Protein AF-A0A250JQA2-F1 (afdb_monomer_lite)

Radius of gyration: 19.18 Å; chains: 1; bounding box: 39×29×71 Å

Structure (mmCIF, N/CA/C/O backbone):
data_AF-A0A250JQA2-F1
#
_entry.id   AF-A0A250JQA2-F1
#
loop_
_atom_site.group_PDB
_atom_site.id
_atom_site.type_symbol
_atom_site.label_atom_id
_atom_site.label_alt_id
_atom_site.label_comp_id
_atom_site.label_asym_id
_atom_site.label_entity_id
_atom_site.label_seq_id
_atom_site.pdbx_PDB_ins_code
_atom_site.Cartn_x
_atom_site.Cartn_y
_atom_site.Cartn_z
_atom_site.occupancy
_atom_site.B_iso_or_equiv
_atom_site.auth_seq_id
_atom_site.auth_comp_id
_atom_site.auth_asym_id
_atom_site.auth_atom_id
_atom_site.pdbx_PDB_model_num
ATOM 1 N N . MET A 1 1 ? 18.917 16.483 -52.136 1.00 40.22 1 MET A N 1
ATOM 2 C CA . MET A 1 1 ? 17.737 15.922 -51.444 1.00 40.22 1 MET A CA 1
ATOM 3 C C . MET A 1 1 ? 18.147 15.737 -49.998 1.00 40.22 1 MET A C 1
ATOM 5 O O . MET A 1 1 ? 18.769 14.735 -49.673 1.00 40.22 1 MET A O 1
ATOM 9 N N . ASP A 1 2 ? 17.892 16.756 -49.184 1.00 48.59 2 ASP A N 1
ATOM 10 C CA . ASP A 1 2 ? 18.216 16.786 -47.759 1.00 48.59 2 ASP A CA 1
ATOM 11 C C . ASP A 1 2 ? 17.040 16.229 -46.960 1.00 48.59 2 ASP A C 1
ATOM 13 O O . ASP A 1 2 ? 15.916 16.722 -47.054 1.00 48.59 2 ASP A O 1
ATOM 17 N N . VAL A 1 3 ? 17.297 15.174 -46.193 1.00 54.88 3 VAL A N 1
ATOM 18 C CA . VAL A 1 3 ? 16.362 14.662 -45.189 1.00 54.88 3 VAL A CA 1
ATOM 19 C C . VAL A 1 3 ? 16.421 15.573 -43.959 1.00 54.88 3 VAL A C 1
ATOM 21 O O . VAL A 1 3 ? 17.505 15.757 -43.403 1.00 54.88 3 VAL A O 1
ATOM 24 N N . PRO A 1 4 ? 15.299 16.149 -43.494 1.00 43.06 4 PRO A N 1
ATOM 25 C CA . PRO A 1 4 ? 15.321 17.004 -42.317 1.00 43.06 4 PRO A CA 1
ATOM 26 C C . PRO A 1 4 ? 15.578 16.168 -41.056 1.00 43.06 4 PRO A C 1
ATOM 28 O O . PRO A 1 4 ? 14.830 15.246 -40.725 1.00 43.06 4 PRO A O 1
ATOM 31 N N . PHE A 1 5 ? 16.639 16.519 -40.326 1.00 58.09 5 PHE A N 1
ATOM 32 C CA . PHE A 1 5 ? 16.838 16.117 -38.937 1.00 58.09 5 PHE A CA 1
ATOM 33 C C . PHE A 1 5 ? 15.807 16.860 -38.087 1.00 58.09 5 PHE A C 1
ATOM 35 O O . PHE A 1 5 ? 15.975 18.039 -37.785 1.00 58.09 5 PHE A O 1
ATOM 42 N N . PHE A 1 6 ? 14.719 16.184 -37.727 1.00 48.81 6 PHE A N 1
ATOM 43 C CA . PHE A 1 6 ? 13.776 16.709 -36.749 1.00 48.81 6 PHE A CA 1
ATOM 44 C C . PHE A 1 6 ? 14.446 16.692 -35.366 1.00 48.81 6 PHE A C 1
ATOM 46 O O . PHE A 1 6 ? 14.735 15.605 -34.846 1.00 48.81 6 PHE A O 1
ATOM 53 N N . PRO A 1 7 ? 14.708 17.856 -34.743 1.00 47.44 7 PRO A N 1
ATOM 54 C CA . PRO A 1 7 ? 15.179 17.882 -33.373 1.00 47.44 7 PRO A CA 1
ATOM 55 C C . PRO A 1 7 ? 14.085 17.281 -32.494 1.00 47.44 7 PRO A C 1
ATOM 57 O O . PRO A 1 7 ? 12.905 17.578 -32.664 1.00 47.44 7 PRO A O 1
ATOM 60 N N . ARG A 1 8 ? 14.480 16.398 -31.571 1.00 52.84 8 ARG A N 1
ATOM 61 C CA . ARG A 1 8 ? 13.594 1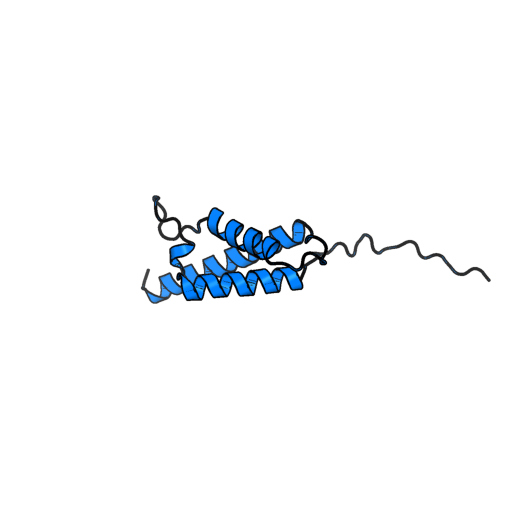5.742 -30.603 1.00 52.84 8 ARG A CA 1
ATOM 62 C C . ARG A 1 8 ? 12.772 16.780 -29.819 1.00 52.84 8 ARG A C 1
ATOM 64 O O . ARG A 1 8 ? 13.103 17.105 -28.683 1.00 52.84 8 ARG A O 1
ATOM 71 N N . GLU A 1 9 ? 11.597 17.128 -30.327 1.00 45.41 9 GLU A N 1
ATOM 72 C CA . GLU A 1 9 ? 10.457 17.685 -29.579 1.00 45.41 9 GLU A CA 1
ATOM 73 C C . GLU A 1 9 ? 9.870 16.665 -28.571 1.00 45.41 9 GLU A C 1
ATOM 75 O O . GLU A 1 9 ? 8.734 16.765 -28.119 1.00 45.41 9 GLU A O 1
ATOM 80 N N . ASN A 1 10 ? 10.649 15.655 -28.172 1.00 46.66 10 ASN A N 1
ATOM 81 C CA . 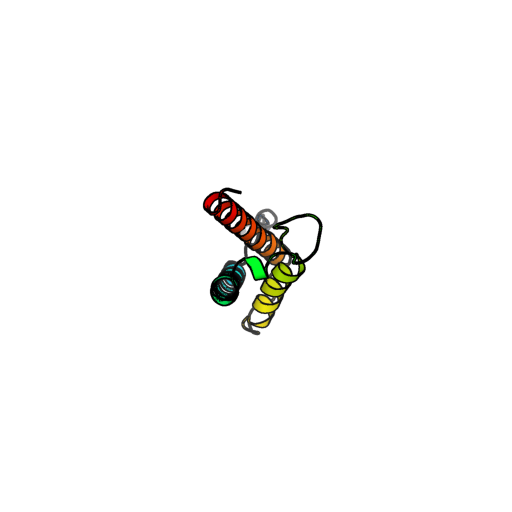ASN A 1 10 ? 10.281 14.674 -27.155 1.00 46.66 10 ASN A CA 1
ATOM 82 C C . ASN A 1 10 ? 10.567 15.153 -25.724 1.00 46.66 10 ASN A C 1
ATOM 84 O O . ASN A 1 10 ? 10.198 14.458 -24.781 1.00 46.66 10 ASN A O 1
ATOM 88 N N . ALA A 1 11 ? 11.181 16.326 -25.535 1.00 50.34 11 ALA A N 1
ATOM 89 C CA . ALA A 1 11 ? 11.429 16.883 -24.204 1.00 50.34 11 ALA A CA 1
ATOM 90 C C . ALA A 1 11 ? 10.129 17.250 -23.452 1.00 50.34 11 ALA A C 1
ATOM 92 O O . ALA A 1 11 ? 10.113 17.237 -22.227 1.00 50.34 11 ALA A O 1
ATOM 93 N N . SER A 1 12 ? 9.009 17.464 -24.156 1.00 45.47 12 SER A N 1
ATOM 94 C CA . SER A 1 12 ? 7.693 17.703 -23.534 1.00 45.47 12 SER A CA 1
ATOM 95 C C . SER A 1 12 ? 6.814 16.450 -23.395 1.00 45.47 12 SER A C 1
ATOM 97 O O . SER A 1 12 ? 5.732 16.532 -22.822 1.00 45.47 12 SER A O 1
ATOM 99 N N . ARG A 1 13 ? 7.286 15.254 -23.794 1.00 48.53 13 ARG A N 1
ATOM 100 C CA . ARG A 1 13 ? 6.656 13.960 -23.425 1.00 48.53 13 ARG A CA 1
ATOM 101 C C . ARG A 1 13 ? 7.081 13.478 -22.025 1.00 48.53 13 ARG A C 1
ATOM 103 O O . ARG A 1 13 ? 6.963 12.306 -21.694 1.00 48.53 13 ARG A O 1
ATOM 110 N N . MET A 1 14 ? 7.558 14.413 -21.201 1.00 40.06 14 MET A N 1
ATOM 111 C CA . MET A 1 14 ? 7.842 14.308 -19.764 1.00 40.06 14 MET A CA 1
ATOM 112 C C . MET A 1 14 ? 6.572 14.321 -18.883 1.00 40.06 14 MET A C 1
ATOM 114 O O . MET A 1 14 ? 6.675 14.516 -17.669 1.00 40.06 14 MET A O 1
ATOM 118 N N . ALA A 1 15 ? 5.386 14.120 -19.466 1.00 42.88 15 ALA A N 1
ATOM 119 C CA . ALA A 1 15 ? 4.161 13.842 -18.727 1.00 42.88 15 ALA A CA 1
ATOM 120 C C . ALA A 1 15 ? 4.253 12.430 -18.119 1.00 42.88 15 ALA A C 1
ATOM 122 O O . ALA A 1 15 ? 4.066 11.430 -18.801 1.00 42.88 15 ALA A O 1
ATOM 123 N N . ASP A 1 16 ? 4.617 12.385 -16.838 1.00 54.94 16 ASP A N 1
ATOM 124 C CA . ASP A 1 16 ? 4.377 11.290 -15.895 1.00 54.94 16 ASP A CA 1
ATOM 125 C C . ASP A 1 16 ? 4.780 9.881 -16.359 1.00 54.94 16 ASP A C 1
ATOM 127 O O . ASP A 1 16 ? 3.948 9.049 -16.713 1.00 54.94 16 ASP A O 1
ATOM 131 N N . ILE A 1 17 ? 6.077 9.566 -16.272 1.00 61.38 17 ILE A N 1
ATOM 132 C CA . ILE A 1 17 ? 6.566 8.183 -16.383 1.00 61.38 17 ILE A CA 1
ATOM 133 C C . ILE A 1 17 ? 5.973 7.366 -15.224 1.00 61.38 17 ILE A C 1
ATOM 135 O O . ILE A 1 17 ? 6.519 7.333 -14.118 1.00 61.38 17 ILE A O 1
ATOM 139 N N . ILE A 1 18 ? 4.839 6.716 -15.472 1.00 65.44 18 ILE A N 1
ATOM 140 C CA . ILE A 1 18 ? 4.298 5.670 -14.610 1.00 65.44 18 ILE A CA 1
ATOM 141 C C . ILE A 1 18 ? 4.976 4.367 -15.036 1.00 65.44 18 ILE A C 1
ATOM 143 O O . ILE A 1 18 ? 4.674 3.812 -16.090 1.00 65.44 18 ILE A O 1
ATOM 147 N N . ASP A 1 19 ? 5.904 3.874 -14.216 1.00 82.25 19 ASP A N 1
ATOM 148 C CA . ASP A 1 19 ? 6.443 2.516 -14.354 1.00 82.25 19 ASP A CA 1
ATOM 149 C C . ASP A 1 19 ? 5.333 1.519 -13.977 1.00 82.25 19 ASP A C 1
ATOM 151 O O . ASP A 1 19 ? 5.117 1.208 -12.803 1.00 82.25 19 ASP A O 1
ATOM 155 N N . LEU A 1 20 ? 4.564 1.084 -14.982 1.00 86.19 20 LEU A N 1
ATOM 156 C CA . LEU A 1 20 ? 3.402 0.207 -14.801 1.00 86.19 20 LEU A CA 1
ATOM 157 C C . LEU A 1 20 ? 3.787 -1.150 -14.204 1.00 86.19 20 LEU A C 1
ATOM 159 O O . LEU A 1 20 ? 3.009 -1.713 -13.433 1.00 86.19 20 LEU A O 1
ATOM 163 N N . THR A 1 21 ? 4.986 -1.647 -14.514 1.00 88.62 21 THR A N 1
ATOM 164 C CA . THR A 1 21 ? 5.515 -2.890 -13.943 1.00 88.62 21 THR A CA 1
ATOM 165 C C . THR A 1 21 ? 5.738 -2.721 -12.448 1.00 88.62 21 THR A C 1
ATOM 167 O O . THR A 1 21 ? 5.199 -3.485 -11.650 1.00 88.62 21 THR A O 1
ATOM 170 N N . PHE A 1 22 ? 6.445 -1.661 -12.049 1.00 90.69 22 PHE A N 1
ATOM 171 C CA . PHE A 1 22 ? 6.677 -1.383 -10.636 1.00 90.69 22 PHE A CA 1
ATOM 172 C C . PHE A 1 22 ? 5.367 -1.135 -9.874 1.00 90.69 22 PHE A C 1
ATOM 174 O O . PHE A 1 22 ? 5.184 -1.634 -8.763 1.00 90.69 22 PHE A O 1
ATOM 181 N N . LEU A 1 23 ? 4.414 -0.427 -10.485 1.00 91.56 23 LEU A N 1
ATOM 182 C CA . LEU A 1 23 ? 3.088 -0.223 -9.906 1.00 91.56 23 LEU A CA 1
ATOM 183 C C . LEU A 1 23 ? 2.343 -1.550 -9.689 1.00 91.56 23 LEU A C 1
ATOM 185 O O . LEU A 1 23 ? 1.695 -1.725 -8.653 1.00 91.56 23 LEU A O 1
ATOM 189 N N . ALA A 1 24 ? 2.423 -2.485 -10.638 1.00 91.50 24 ALA A N 1
ATOM 190 C CA . ALA A 1 24 ? 1.816 -3.807 -10.507 1.00 91.50 24 ALA A CA 1
ATOM 191 C C . ALA A 1 24 ? 2.444 -4.609 -9.355 1.00 91.50 24 ALA A C 1
ATOM 193 O O . ALA A 1 24 ? 1.711 -5.174 -8.537 1.00 91.50 24 ALA A O 1
ATOM 194 N N . ASP A 1 25 ? 3.774 -4.588 -9.232 1.00 93.06 25 ASP A N 1
ATOM 195 C CA . ASP A 1 25 ? 4.503 -5.251 -8.144 1.00 93.06 25 ASP A CA 1
ATOM 196 C C . ASP A 1 25 ? 4.109 -4.686 -6.775 1.00 93.06 25 ASP A C 1
ATOM 198 O O . ASP A 1 25 ? 3.766 -5.435 -5.852 1.00 93.06 25 ASP A O 1
ATOM 202 N N . VAL A 1 26 ? 4.074 -3.354 -6.658 1.00 95.38 26 VAL A N 1
ATOM 203 C CA . VAL A 1 26 ? 3.632 -2.653 -5.447 1.00 95.38 26 VAL A CA 1
ATOM 204 C C . VAL A 1 26 ? 2.198 -3.038 -5.095 1.00 95.38 26 VAL A C 1
ATOM 206 O O . VAL A 1 26 ? 1.933 -3.393 -3.948 1.00 95.38 26 VAL A O 1
ATOM 209 N N . ARG A 1 27 ? 1.270 -3.024 -6.062 1.00 94.62 27 ARG A N 1
ATOM 210 C CA . ARG A 1 27 ? -0.139 -3.394 -5.837 1.00 94.62 27 ARG A CA 1
ATOM 211 C C . ARG A 1 27 ? -0.286 -4.841 -5.379 1.00 94.62 27 ARG A C 1
ATOM 213 O O . ARG A 1 27 ? -1.050 -5.106 -4.451 1.00 94.62 27 ARG A O 1
ATOM 220 N N . ARG A 1 28 ? 0.447 -5.771 -5.995 1.00 94.50 28 ARG A N 1
ATOM 221 C CA . ARG A 1 28 ? 0.422 -7.194 -5.634 1.00 94.50 28 ARG A CA 1
ATOM 222 C C . ARG A 1 28 ? 0.916 -7.407 -4.207 1.00 94.50 28 ARG A C 1
ATOM 224 O O . ARG A 1 28 ? 0.257 -8.094 -3.427 1.00 94.50 28 ARG A O 1
ATOM 231 N N . LEU A 1 29 ? 2.052 -6.805 -3.860 1.00 95.06 29 LEU A N 1
ATOM 232 C CA . LEU A 1 29 ? 2.620 -6.900 -2.519 1.00 95.06 29 LEU A CA 1
ATOM 233 C C . LEU A 1 29 ? 1.705 -6.254 -1.473 1.00 95.06 29 LEU A C 1
ATOM 235 O O . LEU A 1 29 ? 1.434 -6.854 -0.435 1.00 95.06 29 LEU A O 1
ATOM 239 N N . TYR A 1 30 ? 1.217 -5.049 -1.760 1.00 96.12 30 TYR A N 1
ATOM 240 C CA . TYR A 1 30 ? 0.293 -4.319 -0.902 1.00 96.12 30 TYR A CA 1
ATOM 241 C C . TYR A 1 30 ? -0.959 -5.143 -0.597 1.00 96.12 30 TYR A C 1
ATOM 243 O O . TYR A 1 30 ? -1.290 -5.343 0.571 1.00 96.12 30 TYR A O 1
ATOM 251 N N . LYS A 1 31 ? -1.608 -5.686 -1.636 1.00 95.69 31 LYS A N 1
ATOM 252 C CA . LYS A 1 31 ? -2.789 -6.539 -1.485 1.00 95.69 31 LYS A CA 1
ATOM 253 C C . LYS A 1 31 ? -2.484 -7.758 -0.619 1.00 95.69 31 LYS A C 1
ATOM 255 O O . LYS A 1 31 ? -3.199 -8.009 0.341 1.00 95.69 31 LYS A O 1
ATOM 260 N N . LYS A 1 32 ? -1.373 -8.452 -0.885 1.00 95.75 32 LYS A N 1
ATOM 261 C CA . LYS A 1 32 ? -0.949 -9.607 -0.082 1.00 95.75 32 LYS A CA 1
ATOM 262 C C . LYS A 1 32 ? -0.785 -9.252 1.400 1.00 95.75 32 LYS A C 1
ATOM 264 O O . LYS A 1 32 ? -1.202 -10.023 2.254 1.00 95.75 32 LYS A O 1
ATOM 269 N N . LEU A 1 33 ? -0.192 -8.100 1.716 1.00 95.69 33 LEU A N 1
ATOM 270 C CA . LEU A 1 33 ? -0.022 -7.659 3.104 1.00 95.69 33 LEU A CA 1
ATOM 271 C C . LEU A 1 33 ? -1.353 -7.308 3.771 1.00 95.69 33 LEU A C 1
ATOM 273 O O . LEU A 1 33 ? -1.545 -7.666 4.931 1.00 95.69 33 LEU A O 1
ATOM 277 N N . ILE A 1 34 ? -2.264 -6.652 3.049 1.00 95.06 34 ILE A N 1
ATOM 278 C CA . ILE A 1 34 ? -3.624 -6.383 3.531 1.00 95.06 34 ILE A CA 1
ATOM 279 C C . ILE A 1 34 ? -4.353 -7.694 3.832 1.00 95.06 34 ILE A C 1
ATOM 281 O O . ILE A 1 34 ? -4.884 -7.843 4.927 1.00 95.06 34 ILE A O 1
ATOM 285 N N . ASP A 1 35 ? -4.317 -8.657 2.913 1.00 94.88 35 ASP A N 1
ATOM 286 C CA . ASP A 1 35 ? -5.012 -9.938 3.067 1.00 94.88 35 ASP A CA 1
ATOM 287 C C . ASP A 1 35 ? -4.430 -10.766 4.233 1.00 94.88 35 ASP A C 1
ATOM 289 O O . ASP A 1 35 ? -5.160 -11.457 4.936 1.00 94.88 35 ASP A O 1
ATOM 293 N N . GLN A 1 36 ? -3.116 -10.681 4.476 1.00 95.69 36 GLN A N 1
ATOM 294 C CA . GLN A 1 36 ? -2.435 -11.462 5.517 1.00 95.69 36 GLN A CA 1
ATOM 295 C C . GLN A 1 36 ? -2.461 -10.833 6.913 1.00 95.69 36 GLN A C 1
ATOM 297 O O . GLN A 1 36 ? -2.428 -11.553 7.910 1.00 95.69 36 GLN A O 1
ATOM 302 N N . ARG A 1 37 ? -2.396 -9.502 7.008 1.00 94.12 37 ARG A N 1
ATOM 303 C CA . ARG A 1 37 ? -2.204 -8.782 8.281 1.00 94.12 37 ARG A CA 1
ATOM 304 C C . ARG A 1 37 ? -3.382 -7.886 8.649 1.00 94.12 37 ARG A C 1
ATOM 306 O O . ARG A 1 37 ? -3.429 -7.396 9.774 1.00 94.12 37 ARG A O 1
ATOM 313 N N . GLY A 1 38 ? -4.308 -7.670 7.721 1.00 92.31 38 GLY A N 1
ATOM 314 C CA . GLY A 1 38 ? -5.418 -6.747 7.882 1.00 92.31 38 GLY A CA 1
ATOM 315 C C . GLY A 1 38 ? -5.009 -5.278 7.761 1.00 92.31 38 GLY A C 1
ATOM 316 O O . GLY A 1 38 ? -3.835 -4.912 7.659 1.00 92.31 38 GLY A O 1
ATOM 317 N N . LEU A 1 39 ? -6.021 -4.412 7.785 1.00 91.38 39 LEU A N 1
ATOM 318 C CA . LEU A 1 39 ? -5.853 -2.967 7.638 1.00 91.38 39 LEU A CA 1
ATOM 319 C C . LEU A 1 39 ? -5.139 -2.323 8.835 1.00 91.38 39 LEU A C 1
ATOM 321 O O . LEU A 1 39 ? -4.348 -1.401 8.648 1.00 91.38 39 LEU A O 1
ATOM 325 N N . SER A 1 40 ? -5.363 -2.837 10.048 1.00 90.44 40 SER A N 1
ATOM 326 C CA . SER A 1 40 ? -4.761 -2.328 11.290 1.00 90.44 40 SER A CA 1
ATOM 327 C C . SER A 1 40 ? -3.232 -2.386 11.293 1.00 90.44 40 SER A C 1
ATOM 329 O O . SER A 1 40 ? -2.594 -1.582 11.966 1.00 90.44 40 SER A O 1
ATOM 331 N N . TYR A 1 41 ? -2.625 -3.270 10.495 1.00 93.06 41 TYR A N 1
ATOM 332 C CA . TYR A 1 41 ? -1.172 -3.331 10.313 1.00 93.06 41 TYR A CA 1
ATOM 333 C C . TYR A 1 41 ? -0.571 -2.047 9.720 1.00 93.06 41 TYR A C 1
ATOM 335 O O . TYR A 1 41 ? 0.606 -1.763 9.941 1.00 93.06 41 TYR A O 1
ATOM 343 N N . PHE A 1 42 ? -1.367 -1.287 8.963 1.00 94.06 42 PHE A N 1
ATOM 344 C CA . PHE A 1 42 ? -0.962 -0.033 8.329 1.00 94.06 42 PHE A CA 1
ATOM 345 C C . PHE A 1 42 ? -1.330 1.207 9.150 1.00 94.06 42 PHE A C 1
ATOM 347 O O . PHE A 1 42 ? -1.100 2.323 8.685 1.00 94.06 42 PHE A O 1
ATOM 354 N N . LEU A 1 43 ? -1.913 1.036 10.337 1.00 91.25 43 LEU A N 1
ATOM 355 C CA . LEU A 1 43 ? -2.331 2.134 11.200 1.00 91.25 43 LEU A CA 1
ATOM 356 C C . LEU A 1 43 ? -1.324 2.348 12.328 1.00 91.25 43 LEU A C 1
ATOM 358 O O . LEU A 1 43 ? -0.736 1.401 12.849 1.00 91.25 43 LEU A O 1
ATOM 362 N N . GLN A 1 44 ? -1.160 3.605 12.730 1.00 89.12 44 GLN A N 1
ATOM 363 C CA . GLN A 1 44 ? -0.452 3.952 13.951 1.00 89.12 44 GLN A CA 1
ATOM 364 C C . GLN A 1 44 ? -1.194 3.344 15.142 1.00 89.12 44 GLN A C 1
ATOM 366 O O . GLN A 1 44 ? -2.398 3.539 15.302 1.00 89.12 44 GLN A O 1
ATOM 371 N N . LYS A 1 45 ? -0.464 2.586 15.963 1.00 77.25 45 LYS A N 1
ATOM 372 C CA . LYS A 1 45 ? -1.007 1.939 17.165 1.00 77.25 45 LYS A CA 1
ATOM 373 C C . LYS A 1 45 ? -1.151 2.900 18.342 1.00 77.25 45 LYS A C 1
ATOM 375 O O . LYS A 1 45 ? -1.959 2.657 19.228 1.00 77.25 45 LYS A O 1
ATOM 380 N N . GLU A 1 46 ? -0.357 3.964 18.343 1.00 70.12 46 GLU A N 1
ATOM 381 C CA . GLU A 1 46 ? -0.245 4.917 19.439 1.00 70.12 46 GLU A CA 1
ATOM 382 C C . GLU A 1 46 ? -0.408 6.337 18.902 1.00 70.12 46 GLU A C 1
ATOM 384 O O . GLU A 1 46 ? 0.124 6.683 17.843 1.00 70.12 46 GLU A O 1
ATOM 389 N N . GLY A 1 47 ? -1.152 7.159 19.638 1.00 65.75 47 GLY A N 1
ATOM 390 C CA . GLY A 1 47 ? -1.350 8.569 19.332 1.00 65.75 47 GLY A CA 1
ATOM 391 C C . GLY A 1 47 ? -2.804 9.021 19.485 1.00 65.75 47 GLY A C 1
ATOM 392 O O . GLY A 1 47 ? -3.719 8.203 19.53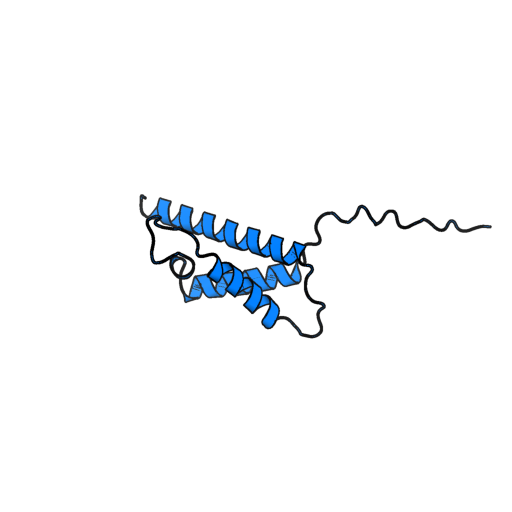7 1.00 65.75 47 GLY A O 1
ATOM 393 N N . PRO A 1 48 ? -3.040 10.343 19.527 1.00 65.88 48 PRO A N 1
ATOM 394 C CA . PRO A 1 48 ? -4.369 10.914 19.749 1.00 65.88 48 PRO A CA 1
ATOM 395 C C . PRO A 1 48 ? -5.315 10.760 18.547 1.00 65.88 48 PRO A C 1
ATOM 397 O O . PRO A 1 48 ? -6.494 11.085 18.647 1.00 65.88 48 PRO A O 1
ATOM 400 N N . ARG A 1 49 ? -4.812 10.310 17.388 1.00 66.81 49 ARG A N 1
ATOM 401 C CA . ARG A 1 49 ? -5.592 10.155 16.155 1.00 66.81 49 ARG A CA 1
ATOM 402 C C . ARG A 1 49 ? -5.830 8.681 15.872 1.00 66.81 49 ARG A C 1
ATOM 404 O O . ARG A 1 49 ? -4.952 7.995 15.348 1.00 66.81 49 ARG A O 1
ATOM 411 N N . LEU A 1 50 ? -7.042 8.227 16.170 1.00 67.25 50 LEU A N 1
ATOM 412 C CA . LEU A 1 50 ? -7.541 6.939 15.704 1.00 67.25 50 LEU A CA 1
ATOM 413 C C . LEU A 1 50 ? -7.469 6.923 14.164 1.00 67.25 50 LEU A C 1
ATOM 415 O O . LEU A 1 50 ? -7.821 7.905 13.512 1.00 67.25 50 LEU A O 1
ATOM 419 N N . PHE A 1 51 ? -6.973 5.8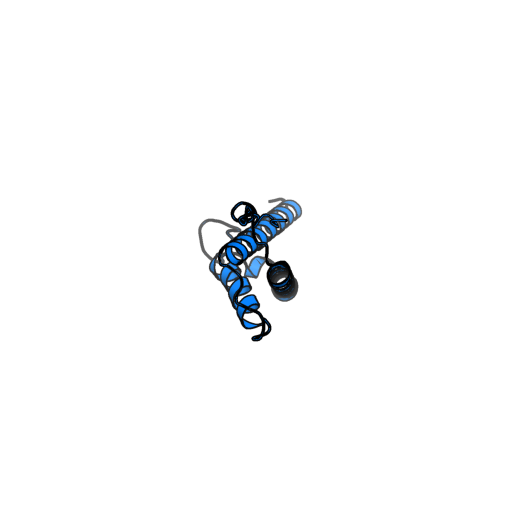28 13.582 1.00 76.31 51 PHE A N 1
ATOM 420 C CA . PHE A 1 51 ? -6.921 5.592 12.128 1.00 76.31 51 PHE A CA 1
ATOM 421 C C . PHE A 1 51 ? -5.885 6.377 11.308 1.00 76.31 51 PHE A C 1
ATOM 423 O O . PHE A 1 51 ? -5.977 6.445 10.078 1.00 76.31 51 PHE A O 1
ATOM 430 N N . HIS A 1 52 ? -4.845 6.920 11.940 1.00 87.56 52 HIS A N 1
ATOM 431 C CA . HIS A 1 52 ? -3.750 7.520 11.183 1.00 87.56 52 HIS A CA 1
ATOM 432 C C . HIS A 1 52 ? -2.901 6.442 10.491 1.00 87.56 52 HIS A C 1
ATOM 434 O O . HIS A 1 52 ? -2.419 5.513 11.132 1.00 87.56 52 HIS A O 1
ATOM 440 N N . ILE A 1 53 ? -2.698 6.565 9.177 1.00 90.81 53 ILE A N 1
ATOM 441 C CA . ILE A 1 53 ? -1.828 5.657 8.416 1.00 90.81 53 ILE A CA 1
ATOM 442 C C . ILE A 1 53 ? -0.377 5.845 8.854 1.00 90.81 53 ILE A C 1
ATOM 444 O O . ILE A 1 53 ? 0.129 6.965 8.862 1.00 90.81 53 ILE A O 1
ATOM 448 N N . GLU A 1 54 ? 0.309 4.744 9.146 1.00 92.50 54 GLU A N 1
ATOM 449 C CA . GLU A 1 54 ? 1.720 4.743 9.506 1.00 92.50 54 GLU A CA 1
ATOM 450 C C . GLU A 1 54 ? 2.601 4.904 8.246 1.00 92.50 54 GLU A C 1
ATOM 452 O O . GLU A 1 54 ? 2.668 3.987 7.417 1.00 92.50 54 GLU A O 1
ATOM 457 N N . PRO A 1 55 ? 3.323 6.033 8.072 1.00 92.25 55 PRO A N 1
ATOM 458 C CA . PRO A 1 55 ? 4.097 6.277 6.851 1.00 92.25 55 PRO A CA 1
ATOM 459 C C . PRO A 1 55 ? 5.195 5.232 6.621 1.00 92.25 55 PRO A C 1
ATOM 461 O O . PRO A 1 55 ? 5.435 4.823 5.487 1.00 92.25 55 PRO A O 1
ATOM 464 N N . SER A 1 56 ? 5.813 4.742 7.700 1.00 93.88 56 SER A N 1
ATOM 465 C CA . SER A 1 56 ? 6.869 3.721 7.657 1.00 93.88 56 SER A CA 1
ATOM 466 C C . SER A 1 56 ? 6.401 2.424 6.977 1.00 93.88 56 SER A C 1
ATOM 468 O O . SER A 1 56 ? 7.180 1.768 6.283 1.00 93.88 56 SER A O 1
ATOM 470 N N . LYS A 1 57 ? 5.116 2.067 7.124 1.00 94.50 57 LYS A N 1
ATOM 471 C CA . LYS A 1 57 ? 4.519 0.865 6.529 1.00 94.50 57 LYS A CA 1
ATOM 472 C C . LYS A 1 57 ? 4.303 1.028 5.037 1.00 94.50 57 LYS A C 1
ATOM 474 O O . LYS A 1 57 ? 4.525 0.075 4.297 1.00 94.50 57 LYS A O 1
ATOM 479 N N . VAL A 1 58 ? 3.933 2.227 4.589 1.00 95.12 58 VAL A N 1
ATOM 480 C CA . VAL A 1 58 ? 3.849 2.546 3.157 1.00 95.12 58 VAL A CA 1
ATOM 481 C C . VAL A 1 58 ? 5.236 2.443 2.521 1.00 95.12 58 VAL A C 1
ATOM 483 O O . VAL A 1 58 ? 5.400 1.740 1.526 1.00 95.12 58 VAL A O 1
ATOM 486 N N . GLU A 1 59 ? 6.258 3.033 3.146 1.00 95.88 59 GLU A N 1
ATOM 487 C CA . GLU A 1 59 ? 7.644 2.924 2.671 1.00 95.88 59 GLU A CA 1
ATOM 488 C C . GLU A 1 59 ? 8.148 1.479 2.645 1.00 95.88 59 GLU A C 1
ATOM 490 O O . GLU A 1 59 ? 8.862 1.078 1.724 1.00 95.88 59 GLU A O 1
ATOM 495 N N . LEU A 1 60 ? 7.760 0.666 3.631 1.00 95.50 60 LEU A N 1
ATOM 496 C CA . LEU A 1 60 ? 8.108 -0.751 3.676 1.00 95.50 60 LEU A CA 1
ATOM 497 C C . LEU A 1 60 ? 7.579 -1.500 2.451 1.00 95.50 60 LEU A C 1
ATOM 499 O O . LEU A 1 60 ? 8.319 -2.313 1.890 1.00 95.50 60 LEU A O 1
ATOM 503 N N . VAL A 1 61 ? 6.348 -1.216 2.007 1.00 96.06 61 VAL A N 1
ATOM 504 C CA . VAL A 1 61 ? 5.788 -1.808 0.781 1.00 96.06 61 VAL A CA 1
ATOM 505 C C . VAL A 1 61 ? 6.658 -1.441 -0.417 1.00 96.06 61 VAL A C 1
ATOM 507 O O . VAL A 1 61 ? 7.108 -2.330 -1.136 1.00 96.06 61 VAL A O 1
ATOM 510 N N . LEU A 1 62 ? 6.953 -0.152 -0.602 1.00 95.62 62 LEU A N 1
ATOM 511 C CA . LEU A 1 62 ? 7.732 0.325 -1.749 1.00 95.62 62 LEU A CA 1
ATOM 512 C C . LEU A 1 62 ? 9.139 -0.278 -1.769 1.00 95.62 62 LEU A C 1
ATOM 514 O O . LEU A 1 62 ? 9.580 -0.799 -2.790 1.00 95.62 62 LEU A O 1
ATOM 518 N N . ARG A 1 63 ? 9.834 -0.276 -0.627 1.00 95.12 63 ARG A N 1
ATOM 519 C CA . ARG A 1 63 ? 11.187 -0.840 -0.506 1.00 95.12 63 ARG A CA 1
ATOM 520 C C . ARG A 1 63 ? 11.213 -2.344 -0.737 1.00 95.12 63 ARG A C 1
ATOM 522 O O . ARG A 1 63 ? 12.153 -2.849 -1.342 1.00 95.12 63 ARG A O 1
ATOM 529 N N . THR A 1 64 ? 10.208 -3.062 -0.251 1.00 95.31 64 THR A N 1
ATOM 530 C CA . THR A 1 64 ? 10.112 -4.510 -0.456 1.00 95.31 64 THR A CA 1
ATOM 531 C C . THR A 1 64 ? 9.816 -4.834 -1.918 1.00 95.31 64 THR A C 1
ATOM 533 O O . THR A 1 64 ? 10.454 -5.726 -2.465 1.00 95.31 64 THR A O 1
ATOM 536 N N . ALA A 1 65 ? 8.935 -4.074 -2.577 1.00 93.69 65 ALA A N 1
ATOM 537 C CA . ALA A 1 65 ? 8.682 -4.218 -4.010 1.00 93.69 65 ALA A CA 1
ATOM 538 C C . ALA A 1 65 ? 9.943 -3.927 -4.842 1.00 93.69 65 ALA A C 1
ATOM 540 O O . ALA A 1 65 ? 10.273 -4.695 -5.736 1.00 93.69 65 ALA A O 1
ATOM 541 N N . LEU A 1 66 ? 10.705 -2.881 -4.493 1.00 92.75 66 LEU A N 1
ATOM 542 C CA . LEU A 1 66 ? 11.986 -2.573 -5.144 1.00 92.75 66 LEU A CA 1
ATOM 543 C C . LEU A 1 66 ? 13.011 -3.703 -4.985 1.00 92.75 66 LEU A C 1
ATOM 545 O O . LEU A 1 66 ? 13.737 -3.999 -5.926 1.00 92.75 66 LEU A O 1
ATOM 549 N N . ARG A 1 67 ? 13.078 -4.330 -3.804 1.00 91.44 67 ARG A N 1
ATOM 550 C CA . ARG A 1 67 ? 14.007 -5.437 -3.516 1.00 91.44 67 ARG A CA 1
ATOM 551 C C . ARG A 1 67 ? 13.614 -6.754 -4.176 1.00 91.44 67 ARG A C 1
ATOM 553 O O . ARG A 1 67 ? 14.490 -7.555 -4.465 1.00 91.44 67 ARG A O 1
ATOM 560 N N . ALA A 1 68 ? 12.318 -6.995 -4.346 1.00 89.50 68 ALA A N 1
ATOM 561 C CA . ALA A 1 68 ? 11.796 -8.216 -4.954 1.00 89.50 68 ALA A CA 1
ATOM 562 C C . ALA A 1 68 ? 11.787 -8.165 -6.490 1.00 89.50 68 ALA A C 1
ATOM 564 O O . ALA A 1 68 ? 11.419 -9.149 -7.129 1.00 89.50 68 ALA A O 1
ATOM 565 N N . ARG A 1 69 ? 12.140 -7.015 -7.070 1.00 84.94 69 ARG A N 1
ATOM 566 C CA . ARG A 1 69 ? 12.159 -6.808 -8.512 1.00 84.94 69 ARG A CA 1
ATOM 567 C C . ARG A 1 69 ? 13.299 -7.585 -9.161 1.00 84.94 69 ARG A C 1
ATOM 569 O O . ARG A 1 69 ? 14.338 -7.804 -8.542 1.00 84.94 69 ARG A O 1
ATOM 576 N N . ASP A 1 70 ? 13.099 -7.952 -10.423 1.00 85.56 70 ASP A N 1
ATOM 577 C CA . ASP A 1 70 ? 14.141 -8.546 -11.252 1.00 85.56 70 ASP A CA 1
ATOM 578 C C . ASP A 1 70 ? 15.389 -7.634 -11.283 1.00 85.56 70 ASP A C 1
ATOM 580 O O . ASP A 1 70 ? 15.271 -6.470 -11.689 1.00 85.56 70 ASP A O 1
ATOM 584 N N . PRO A 1 71 ? 16.571 -8.131 -10.866 1.00 84.00 71 PRO A N 1
ATOM 585 C CA . PRO A 1 71 ? 17.821 -7.375 -10.908 1.00 84.00 71 PRO A CA 1
ATOM 586 C C . PRO A 1 71 ? 18.222 -6.889 -12.306 1.00 84.00 71 PRO A C 1
ATOM 588 O O . PRO A 1 71 ? 19.018 -5.958 -12.410 1.00 84.00 71 PRO A O 1
ATOM 591 N N . GLN A 1 72 ? 17.699 -7.502 -13.374 1.00 86.31 72 GLN A N 1
ATOM 592 C CA . GLN A 1 72 ? 17.959 -7.096 -14.758 1.00 86.31 72 GLN A CA 1
ATOM 593 C C . GLN A 1 72 ? 17.174 -5.842 -15.173 1.00 86.31 72 GLN A C 1
ATOM 595 O O . GLN A 1 72 ? 17.523 -5.199 -16.163 1.00 86.31 72 GLN A O 1
ATOM 600 N N . LEU A 1 73 ? 16.123 -5.466 -14.432 1.00 82.69 73 LEU A N 1
ATOM 601 C CA . LEU A 1 73 ? 15.330 -4.276 -14.733 1.00 82.69 73 LEU A CA 1
ATOM 602 C C . LEU A 1 73 ? 15.977 -3.010 -14.146 1.00 82.69 73 LEU A C 1
ATOM 604 O O . LEU A 1 73 ? 16.370 -2.993 -12.975 1.00 82.69 73 LEU A O 1
ATOM 608 N N . PRO A 1 74 ? 16.018 -1.895 -14.901 1.00 84.69 74 PRO A N 1
ATOM 609 C CA . PRO A 1 74 ? 16.588 -0.642 -14.415 1.00 84.69 74 PRO A CA 1
ATOM 610 C C . PRO A 1 74 ? 15.752 -0.092 -13.264 1.00 84.69 74 PRO A C 1
ATOM 612 O O . PRO A 1 74 ? 14.527 -0.114 -13.344 1.00 84.69 74 PRO A O 1
ATOM 615 N N . ARG A 1 75 ? 16.381 0.442 -12.211 1.00 85.50 75 ARG A N 1
ATOM 616 C CA . ARG A 1 75 ? 15.666 1.014 -11.056 1.00 85.50 75 ARG A CA 1
ATOM 617 C C . ARG A 1 75 ? 14.569 2.002 -11.511 1.00 85.50 75 ARG A C 1
ATOM 619 O O . ARG A 1 75 ? 14.861 2.854 -12.351 1.00 85.50 75 ARG A O 1
ATOM 626 N N . PRO A 1 76 ? 13.340 1.930 -10.957 1.00 87.62 76 PRO A N 1
ATOM 627 C CA . PRO A 1 76 ? 12.275 2.859 -11.317 1.00 87.62 76 PRO A CA 1
ATOM 628 C C . PRO A 1 76 ? 12.686 4.303 -11.029 1.00 87.62 76 PRO A C 1
ATOM 630 O O . PRO A 1 76 ? 13.358 4.578 -10.032 1.00 87.62 76 PRO A O 1
ATOM 633 N N . HIS A 1 77 ? 12.240 5.224 -11.877 1.00 87.75 77 HIS A N 1
ATOM 634 C CA . HIS A 1 77 ? 12.458 6.653 -11.681 1.00 87.75 77 HIS A CA 1
ATOM 635 C C . HIS A 1 77 ? 11.778 7.134 -10.384 1.00 87.75 77 HIS A C 1
ATOM 637 O O . HIS A 1 77 ? 10.670 6.698 -10.068 1.00 87.75 77 HIS A O 1
ATOM 643 N N . ASP A 1 78 ? 12.373 8.091 -9.664 1.00 88.19 78 ASP A N 1
ATOM 644 C CA . ASP A 1 78 ? 11.857 8.553 -8.362 1.00 88.19 7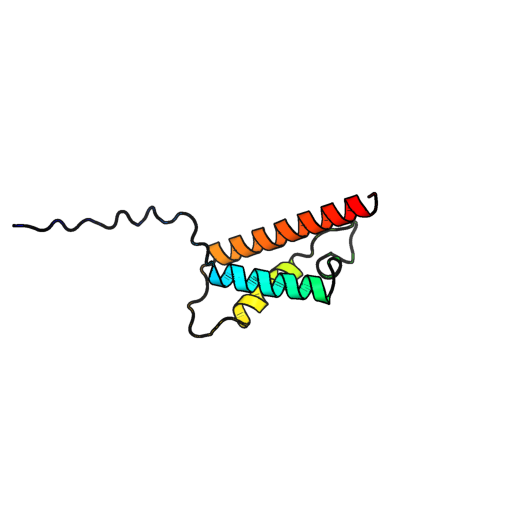8 ASP A CA 1
ATOM 645 C C . ASP A 1 78 ? 10.402 9.045 -8.432 1.00 88.19 78 ASP A C 1
ATOM 647 O O . ASP A 1 78 ? 9.578 8.682 -7.600 1.00 88.19 78 ASP A O 1
ATOM 651 N N . LYS A 1 79 ? 10.030 9.779 -9.489 1.00 87.06 79 LYS A N 1
ATOM 652 C CA . LYS A 1 79 ? 8.625 10.138 -9.785 1.00 87.06 79 LYS A CA 1
ATOM 653 C C . LYS A 1 79 ? 7.654 8.943 -9.802 1.00 87.06 79 LYS A C 1
ATOM 655 O O . LYS A 1 79 ? 6.536 9.080 -9.311 1.00 87.06 79 LYS A O 1
ATOM 660 N N . ALA A 1 80 ? 8.059 7.784 -10.325 1.00 87.69 80 ALA A N 1
ATOM 661 C CA . ALA A 1 80 ? 7.227 6.579 -10.322 1.00 87.69 80 ALA A CA 1
ATOM 662 C C . ALA A 1 80 ? 7.090 5.998 -8.905 1.00 87.69 80 ALA A C 1
ATOM 664 O O . ALA A 1 80 ? 6.012 5.535 -8.525 1.00 87.69 80 ALA A O 1
ATOM 665 N N . ILE A 1 81 ? 8.153 6.079 -8.097 1.00 91.81 81 ILE A N 1
ATOM 666 C CA . ILE A 1 81 ? 8.129 5.694 -6.679 1.00 91.81 81 ILE A CA 1
ATOM 667 C C . ILE A 1 81 ? 7.178 6.610 -5.898 1.00 91.81 81 ILE A C 1
ATOM 669 O O . ILE A 1 81 ? 6.311 6.117 -5.176 1.00 91.81 81 ILE A O 1
ATOM 673 N N . GLU A 1 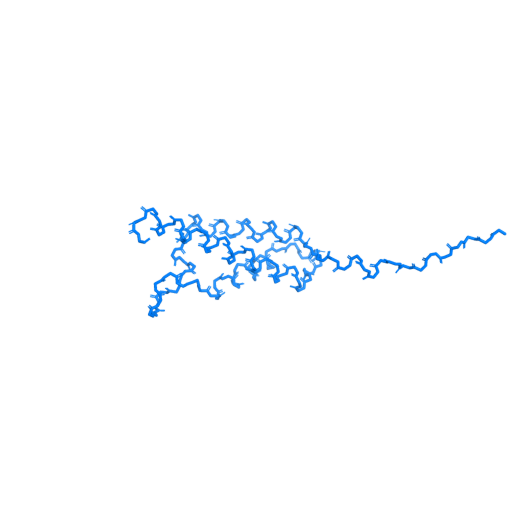82 ? 7.262 7.926 -6.103 1.00 92.12 82 GLU A N 1
ATOM 674 C CA . GLU A 1 82 ? 6.356 8.904 -5.490 1.00 92.12 82 GLU A CA 1
ATOM 675 C C . GLU A 1 82 ? 4.900 8.697 -5.909 1.00 92.12 82 GLU A C 1
ATOM 677 O O . GLU A 1 82 ? 3.988 8.786 -5.082 1.00 92.12 82 GLU A O 1
ATOM 682 N N . HIS A 1 83 ? 4.666 8.374 -7.181 1.00 91.31 83 HIS A N 1
ATOM 683 C CA . HIS A 1 83 ? 3.339 8.016 -7.663 1.00 91.31 83 HIS A CA 1
ATOM 684 C C . HIS A 1 83 ? 2.804 6.774 -6.934 1.00 91.31 83 HIS A C 1
ATOM 686 O O . HIS A 1 83 ? 1.708 6.814 -6.375 1.00 91.31 83 HIS A O 1
ATOM 692 N N . CYS A 1 84 ? 3.600 5.703 -6.839 1.00 93.62 84 CYS A N 1
ATOM 693 C CA . CYS A 1 84 ? 3.217 4.488 -6.116 1.00 93.62 84 CYS A CA 1
ATOM 694 C C . CYS A 1 84 ? 2.933 4.757 -4.630 1.00 93.62 84 CYS A C 1
ATOM 696 O O . CYS A 1 84 ? 1.964 4.230 -4.081 1.00 93.62 84 CYS A O 1
ATOM 698 N N . ARG A 1 85 ? 3.726 5.620 -3.983 1.00 95.00 85 ARG A N 1
ATOM 699 C CA . ARG A 1 85 ? 3.512 6.053 -2.594 1.00 95.00 85 ARG A CA 1
ATOM 700 C C . ARG A 1 85 ? 2.139 6.699 -2.413 1.00 95.00 85 ARG A C 1
ATOM 702 O O . ARG A 1 85 ? 1.395 6.335 -1.499 1.00 95.00 85 ARG A O 1
ATOM 709 N N . LYS A 1 86 ? 1.791 7.642 -3.297 1.00 93.94 86 LYS A N 1
ATOM 710 C CA . LYS A 1 86 ? 0.488 8.324 -3.296 1.00 93.94 86 LYS A CA 1
ATOM 711 C C . LYS A 1 86 ? -0.654 7.341 -3.540 1.00 93.94 86 LYS A C 1
ATOM 713 O O . LYS A 1 86 ? -1.650 7.401 -2.823 1.00 93.94 86 LYS A O 1
ATOM 718 N N . GLU A 1 87 ? -0.494 6.417 -4.484 1.00 93.56 87 GLU A N 1
ATOM 719 C CA . GLU A 1 87 ? -1.503 5.401 -4.799 1.00 93.56 87 GLU A CA 1
ATOM 720 C C . GLU A 1 87 ? -1.800 4.481 -3.612 1.00 93.56 87 GLU A C 1
ATOM 722 O O . GLU A 1 87 ? -2.963 4.325 -3.239 1.00 93.56 87 GLU A O 1
ATOM 727 N N . VAL A 1 88 ? -0.764 3.923 -2.975 1.00 95.44 88 VAL A N 1
ATOM 728 C CA . VAL A 1 88 ? -0.920 3.048 -1.799 1.00 95.44 88 VAL A CA 1
ATOM 729 C C . VAL A 1 88 ? -1.590 3.802 -0.654 1.00 95.44 88 VAL A C 1
ATOM 731 O O . VAL A 1 88 ? -2.535 3.301 -0.046 1.00 95.44 88 VAL A O 1
ATOM 734 N N . ARG A 1 89 ? -1.146 5.035 -0.378 1.00 95.19 89 ARG A N 1
ATOM 735 C CA . ARG A 1 89 ? -1.743 5.866 0.673 1.00 95.19 89 ARG A CA 1
ATOM 736 C C . ARG A 1 89 ? -3.211 6.169 0.387 1.00 95.19 89 ARG A C 1
ATOM 738 O O . ARG A 1 89 ? -4.038 6.064 1.286 1.00 95.19 89 ARG A O 1
ATOM 745 N N . ARG A 1 90 ? -3.544 6.534 -0.852 1.00 95.12 90 ARG A N 1
ATOM 746 C CA . ARG A 1 90 ? -4.916 6.836 -1.269 1.00 95.12 90 ARG A CA 1
ATOM 747 C C . ARG A 1 90 ? -5.829 5.625 -1.106 1.00 95.12 90 ARG A C 1
ATOM 749 O O . ARG A 1 90 ? -6.942 5.779 -0.614 1.00 95.12 90 ARG A O 1
ATOM 756 N N . ASP A 1 91 ? -5.366 4.434 -1.479 1.00 95.50 91 ASP A N 1
ATOM 757 C CA . ASP A 1 91 ? -6.156 3.213 -1.309 1.00 95.50 91 ASP A CA 1
ATOM 758 C C . ASP A 1 91 ? -6.347 2.845 0.168 1.00 95.50 91 ASP A C 1
ATOM 760 O O . ASP A 1 91 ? -7.458 2.513 0.576 1.00 95.50 91 ASP A O 1
ATOM 764 N N . LEU A 1 92 ? -5.305 3.000 0.995 1.00 94.88 92 LEU A N 1
ATOM 765 C CA . LEU A 1 92 ? -5.408 2.829 2.446 1.00 94.88 92 LEU A CA 1
ATOM 766 C C . LEU A 1 92 ? -6.459 3.760 3.058 1.00 94.88 92 LEU A C 1
ATOM 768 O O . LEU A 1 92 ? -7.296 3.288 3.819 1.00 94.88 92 LEU A O 1
ATOM 772 N N . ILE A 1 93 ? -6.465 5.047 2.689 1.00 92.56 93 ILE A N 1
ATOM 773 C CA . ILE A 1 93 ? -7.470 6.008 3.174 1.00 92.56 93 ILE A CA 1
ATOM 774 C C . ILE A 1 93 ? -8.879 5.536 2.811 1.00 92.56 93 ILE A C 1
ATOM 776 O O . ILE A 1 93 ? -9.749 5.511 3.677 1.00 92.56 93 ILE A O 1
ATOM 780 N N . ARG A 1 94 ? -9.106 5.116 1.558 1.00 93.62 94 ARG A N 1
ATOM 781 C CA . ARG A 1 94 ? -10.424 4.611 1.138 1.00 93.62 94 ARG A CA 1
ATOM 782 C C . ARG A 1 94 ? -10.848 3.388 1.943 1.00 93.62 94 ARG A C 1
ATOM 784 O O . ARG A 1 94 ? -11.994 3.314 2.368 1.00 93.62 94 ARG A O 1
ATOM 791 N N . ARG A 1 95 ? -9.942 2.434 2.167 1.00 92.81 95 ARG A N 1
ATOM 792 C CA . ARG A 1 95 ? -10.240 1.225 2.953 1.00 92.81 95 ARG A CA 1
ATOM 793 C C . ARG A 1 95 ? -10.570 1.551 4.401 1.00 92.81 95 ARG A C 1
ATOM 795 O O . ARG A 1 95 ? -11.504 0.971 4.937 1.00 92.81 95 ARG A O 1
ATOM 802 N N . VAL A 1 96 ? -9.826 2.474 5.006 1.00 91.06 96 VAL A N 1
ATOM 803 C CA . VAL A 1 96 ? -10.080 2.953 6.370 1.00 91.06 96 VAL A CA 1
ATOM 804 C C . VAL A 1 96 ? -11.443 3.620 6.450 1.00 91.06 96 VAL A C 1
ATOM 806 O O . VAL A 1 96 ? -12.249 3.212 7.273 1.00 91.06 96 VAL A O 1
ATOM 809 N N . ALA A 1 97 ? -11.732 4.571 5.561 1.00 90.38 97 ALA A N 1
ATOM 810 C CA . ALA A 1 97 ? -13.022 5.250 5.530 1.00 90.38 97 ALA A CA 1
ATOM 811 C C . ALA A 1 97 ? -14.181 4.257 5.345 1.00 90.38 97 ALA A C 1
ATOM 813 O O . ALA A 1 97 ? -15.159 4.309 6.080 1.00 90.38 97 ALA A O 1
ATOM 814 N N . ASN A 1 98 ? -14.047 3.295 4.427 1.00 91.00 98 ASN A N 1
ATOM 815 C CA . ASN A 1 98 ? -15.060 2.258 4.227 1.00 91.00 98 ASN A CA 1
ATOM 816 C C . ASN A 1 98 ? -15.250 1.380 5.471 1.00 91.00 98 ASN A C 1
ATOM 818 O O . ASN A 1 98 ? -16.383 1.058 5.813 1.00 91.00 98 ASN A O 1
ATOM 822 N N . ALA A 1 99 ? -14.164 1.005 6.153 1.00 87.88 99 ALA A N 1
ATOM 823 C CA . ALA A 1 99 ? -14.246 0.238 7.392 1.00 87.88 99 ALA A CA 1
ATOM 824 C C . ALA A 1 99 ? -14.933 1.043 8.507 1.00 87.88 99 ALA A C 1
ATOM 826 O O . ALA A 1 99 ? -15.789 0.498 9.195 1.00 87.88 99 ALA A O 1
ATOM 827 N N . MET A 1 100 ? -14.618 2.338 8.638 1.00 86.75 100 MET A N 1
ATOM 828 C CA . MET A 1 100 ? -15.263 3.235 9.605 1.00 86.75 100 MET A CA 1
ATOM 829 C C . MET A 1 100 ? -16.774 3.318 9.365 1.00 86.75 100 MET A C 1
ATOM 831 O O . MET A 1 100 ? -17.549 3.034 10.279 1.00 86.75 100 MET A O 1
ATOM 835 N N . LEU A 1 101 ? -17.180 3.568 8.113 1.00 87.38 101 LEU A N 1
ATOM 836 C CA . LEU A 1 101 ? -18.589 3.618 7.713 1.00 87.38 101 LEU A CA 1
ATOM 837 C C . LEU A 1 101 ? -19.328 2.308 8.020 1.00 87.38 101 LEU A C 1
ATOM 839 O O . LEU A 1 101 ? -20.460 2.337 8.491 1.00 87.38 101 LEU A O 1
ATOM 843 N N . GLN A 1 102 ? -18.695 1.155 7.788 1.00 84.69 102 GLN A N 1
ATOM 844 C CA . GLN A 1 102 ? -19.289 -0.153 8.093 1.00 84.69 102 GLN A CA 1
ATOM 845 C C . GLN A 1 102 ? -19.457 -0.402 9.596 1.00 84.69 102 GLN A C 1
ATOM 847 O O . GLN A 1 102 ? -20.376 -1.112 9.996 1.00 84.69 102 GLN A O 1
ATOM 852 N N . THR A 1 103 ? -18.584 0.170 10.426 1.00 80.38 103 THR A N 1
ATOM 853 C CA . THR A 1 103 ? -18.648 0.045 11.890 1.00 80.38 103 THR A CA 1
ATOM 854 C C . THR A 1 103 ? -19.527 1.101 12.565 1.00 80.38 103 THR A C 1
ATOM 856 O O . THR A 1 103 ? -19.706 1.036 13.778 1.00 80.38 103 THR A O 1
ATOM 859 N N . GLY A 1 104 ? -20.087 2.050 11.804 1.00 72.56 104 GLY A N 1
ATOM 860 C CA . GLY A 1 104 ? -20.920 3.134 12.334 1.00 72.56 104 GLY A CA 1
ATOM 861 C C . GLY A 1 104 ? -20.138 4.254 13.032 1.00 72.56 104 GLY A C 1
ATOM 862 O O . GLY A 1 104 ? -20.712 4.939 13.877 1.00 72.56 104 GLY A O 1
ATOM 863 N N . LEU A 1 105 ? -18.847 4.408 12.704 1.00 61.31 105 LEU A N 1
ATOM 864 C CA . LEU A 1 105 ? -17.972 5.494 13.168 1.00 61.31 105 LEU A CA 1
ATOM 865 C C . LEU A 1 105 ? -17.987 6.691 12.214 1.00 61.31 105 LEU A C 1
ATOM 867 O O . LEU A 1 105 ? -18.002 6.461 10.982 1.00 61.31 105 LEU A O 1
#

Sequence (105 aa):
MDVPFFPRENASRMADIIDLTFLADVRRLYKKLIDQRGLSYFLQKEGPRLFHIEPSKVELVLRTALRARDPQLPRPHDKAIEHCRKEVRRDLIRRVANAMLQTGL

Foldseek 3Di:
DDDDDDDPPCPVVPPFPQPVVLLVLLVVQLVVCCVVPNLCVQADPDDPDDRHGDLVVLVVSSVVSQVPDDPVDDRDDVSNSVVSSVVSVVVSVVVSVVVCVVVVD

pLDDT: mean 82.4, std 16.74, range [40.06, 96.12]

Organism: NCBI:txid1189310

Secondary structure (DSSP, 8-state):
-PPP----GGGG--S----HHHHHHHHHHHHHHHHHH-GGGGB-SSSSSTT-B-HHHHHHHHHHHHHHS-TTSPPPPHHHHHHHHHHHHHHHHHHHHHHHHHHT-